Protein AF-A0A846ZZA3-F1 (afdb_monomer_lite)

Secondary structure (DSSP, 8-state):
-EEEETTTTEEEEEPP-TT-HHHHH-TTS-TT-EEEE-TTSPPPSS-S-B---

Radius of gyration: 11.47 Å; chains: 1; bounding box: 25×18×30 Å

pLDDT: mean 83.41, std 13.67, range [42.72, 93.81]

Foldseek 3Di:
DWDQDPVVQWIWDAAAQVPPVVSLVDLVHRHGFIATAHPVRDGPPDRGGPRDD

Structure (mmCIF, N/CA/C/O backbone):
data_AF-A0A846ZZA3-F1
#
_entry.id   AF-A0A846ZZA3-F1
#
loop_
_atom_site.group_PDB
_atom_site.id
_atom_site.type_symbol
_atom_site.label_atom_id
_atom_site.label_alt_id
_atom_site.label_comp_id
_atom_site.label_asym_id
_atom_site.label_entity_id
_atom_site.label_seq_id
_atom_site.pdbx_PDB_ins_code
_atom_site.Cartn_x
_atom_site.Cartn_y
_atom_site.Cartn_z
_atom_site.occupancy
_atom_site.B_iso_or_equiv
_atom_site.auth_seq_id
_atom_site.auth_comp_id
_atom_site.auth_asym_id
_atom_site.auth_atom_id
_atom_site.pdbx_PDB_model_num
ATOM 1 N N . MET A 1 1 ? 4.005 -9.575 -0.618 1.00 84.12 1 MET A N 1
ATOM 2 C CA . MET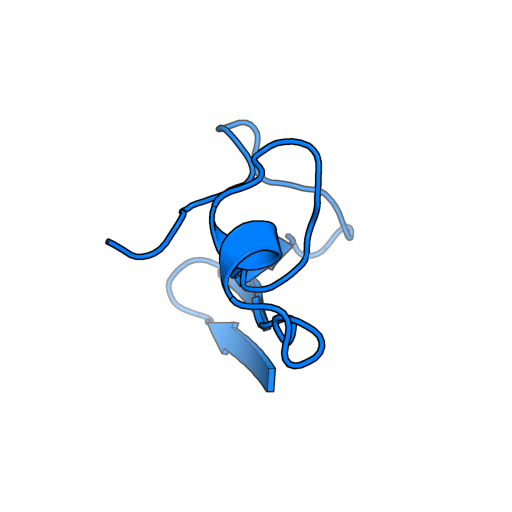 A 1 1 ? 4.060 -9.703 0.864 1.00 84.12 1 MET A CA 1
ATOM 3 C C . MET A 1 1 ? 2.647 -9.621 1.412 1.00 84.12 1 MET A C 1
ATOM 5 O O . MET A 1 1 ? 1.861 -8.865 0.859 1.00 84.12 1 MET A O 1
ATOM 9 N N . PHE A 1 2 ? 2.337 -10.347 2.488 1.00 91.81 2 PHE A N 1
ATOM 10 C CA . PHE A 1 2 ? 1.057 -10.251 3.199 1.00 91.81 2 PHE A CA 1
ATOM 11 C C . PHE A 1 2 ? 1.310 -9.861 4.655 1.00 91.81 2 PHE A C 1
ATOM 13 O O . PHE A 1 2 ? 2.114 -10.504 5.330 1.00 91.81 2 PHE A O 1
ATOM 20 N N . ARG A 1 3 ? 0.650 -8.804 5.143 1.00 92.56 3 ARG A N 1
ATOM 21 C CA . ARG A 1 3 ? 0.788 -8.342 6.530 1.00 92.56 3 ARG A CA 1
ATOM 22 C C . ARG A 1 3 ? -0.530 -7.820 7.081 1.00 92.56 3 ARG A C 1
ATOM 24 O O . ARG A 1 3 ? -1.027 -6.788 6.640 1.00 92.56 3 ARG A O 1
ATOM 31 N N . PHE A 1 4 ? -1.060 -8.500 8.092 1.00 93.12 4 PHE A N 1
ATOM 32 C CA . PHE A 1 4 ? -2.173 -7.968 8.867 1.00 93.12 4 PHE A CA 1
ATOM 33 C C . PHE A 1 4 ? -1.665 -6.931 9.867 1.00 93.12 4 PHE A C 1
ATOM 35 O O . PHE A 1 4 ? -0.654 -7.149 10.540 1.00 93.12 4 PHE A O 1
ATOM 42 N N . SER A 1 5 ? -2.366 -5.807 9.958 1.00 91.00 5 SER A N 1
ATOM 43 C CA . SER A 1 5 ? -2.086 -4.781 10.949 1.00 91.00 5 SER A CA 1
ATOM 44 C C . SER A 1 5 ? -3.292 -4.626 11.880 1.00 91.00 5 SER A C 1
ATOM 46 O O . SER A 1 5 ? -4.366 -4.214 11.442 1.00 91.00 5 SER A O 1
ATOM 48 N N . PRO A 1 6 ? -3.147 -4.962 13.173 1.00 92.50 6 PRO A N 1
ATOM 49 C CA . PRO A 1 6 ? -4.240 -4.849 14.132 1.00 92.50 6 PRO A CA 1
ATOM 50 C C . PRO A 1 6 ? -4.551 -3.396 14.520 1.00 92.50 6 PRO A C 1
ATOM 52 O O . PRO A 1 6 ? -5.629 -3.147 15.045 1.00 92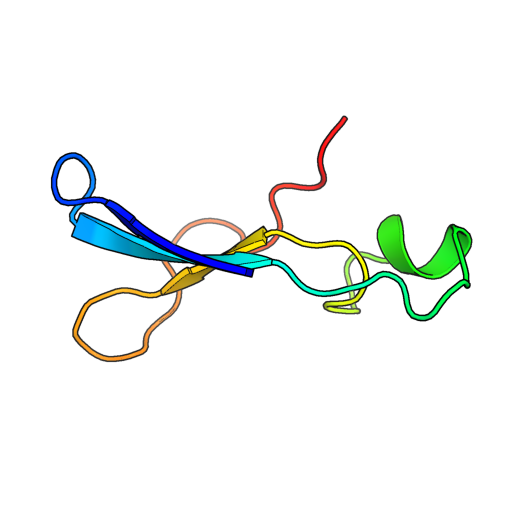.50 6 PRO A O 1
ATOM 55 N N . VAL A 1 7 ? -3.632 -2.453 14.269 1.00 93.81 7 VAL A N 1
ATOM 56 C CA . VAL A 1 7 ? -3.797 -1.033 14.629 1.00 93.81 7 VAL A CA 1
ATOM 57 C C . VAL A 1 7 ? -4.847 -0.359 13.748 1.00 93.81 7 VAL A C 1
ATOM 59 O O . VAL A 1 7 ? -5.717 0.339 14.256 1.00 93.81 7 VAL A O 1
ATOM 62 N N . ASP A 1 8 ? -4.782 -0.579 12.436 1.00 89.44 8 ASP A N 1
ATOM 63 C CA . ASP A 1 8 ? -5.736 -0.037 11.465 1.00 89.44 8 ASP A CA 1
ATOM 64 C C . ASP A 1 8 ? -6.771 -1.072 10.998 1.00 89.44 8 ASP A C 1
ATOM 66 O O . ASP A 1 8 ? -7.778 -0.694 10.411 1.00 89.44 8 ASP A O 1
ATOM 70 N N . GLY A 1 9 ? -6.573 -2.361 11.293 1.00 91.00 9 GLY A N 1
ATOM 71 C CA . GLY A 1 9 ? -7.555 -3.421 11.046 1.00 91.00 9 GLY A CA 1
ATOM 72 C C . GLY A 1 9 ? -7.584 -3.955 9.613 1.00 91.00 9 GLY A C 1
ATOM 73 O O . GLY A 1 9 ? -8.518 -4.681 9.270 1.00 91.00 9 GLY A O 1
ATOM 74 N N . TYR A 1 10 ? -6.572 -3.637 8.800 1.00 92.44 10 TYR A N 1
ATOM 75 C CA . TYR A 1 10 ? -6.484 -4.029 7.392 1.00 92.44 10 TYR A CA 1
ATOM 76 C C . TYR A 1 10 ? -5.409 -5.094 7.137 1.00 92.44 10 TYR A C 1
ATOM 78 O O . TYR A 1 10 ? -4.369 -5.171 7.805 1.00 92.44 10 TYR A O 1
ATOM 86 N N . LEU A 1 11 ? -5.646 -5.892 6.098 1.00 93.19 11 LEU A N 1
ATOM 87 C CA . LEU A 1 11 ? -4.642 -6.717 5.446 1.00 93.19 11 LEU A CA 1
ATOM 88 C C . LEU A 1 11 ? -3.923 -5.890 4.376 1.00 93.19 11 LEU A C 1
ATOM 90 O O . LEU A 1 11 ? -4.541 -5.402 3.431 1.00 93.19 11 LEU A O 1
ATOM 94 N N . HIS A 1 12 ? -2.606 -5.776 4.520 1.00 91.94 12 HIS A N 1
ATOM 95 C CA . HIS A 1 12 ? -1.731 -5.171 3.528 1.00 91.94 12 HIS A CA 1
ATOM 96 C C . HIS A 1 12 ? -1.176 -6.247 2.598 1.00 91.94 12 HIS A C 1
ATOM 98 O O . HIS A 1 12 ? -0.544 -7.206 3.057 1.00 91.94 12 HIS A O 1
ATOM 104 N N . VAL A 1 13 ? -1.384 -6.067 1.296 1.00 91.62 13 VAL A N 1
ATOM 105 C CA . VAL A 1 13 ? -0.877 -6.956 0.247 1.00 91.62 13 VAL A CA 1
ATOM 106 C C . VAL A 1 13 ? 0.032 -6.165 -0.672 1.00 91.62 13 VAL A C 1
ATOM 108 O O . VAL A 1 13 ? -0.421 -5.235 -1.329 1.00 91.62 13 VAL A O 1
ATOM 111 N N . THR A 1 14 ? 1.309 -6.529 -0.735 1.00 90.88 14 THR A N 1
ATOM 112 C CA . THR A 1 14 ? 2.233 -5.932 -1.705 1.00 90.88 14 THR A CA 1
ATOM 113 C C . THR A 1 14 ? 2.308 -6.791 -2.957 1.00 90.88 14 THR A C 1
ATOM 115 O O . THR A 1 14 ? 2.517 -8.009 -2.869 1.00 90.88 14 THR A O 1
ATOM 118 N N . THR A 1 15 ? 2.163 -6.147 -4.107 1.00 90.06 15 THR A N 1
ATOM 119 C CA . THR A 1 15 ? 2.325 -6.740 -5.433 1.00 90.06 15 THR A CA 1
ATOM 120 C C . THR A 1 15 ? 3.709 -6.406 -5.983 1.00 90.06 15 THR A C 1
ATOM 122 O O . THR A 1 15 ? 4.261 -5.336 -5.726 1.00 90.06 15 THR A O 1
ATOM 125 N N . GLY A 1 16 ? 4.298 -7.349 -6.718 1.00 89.31 16 GLY A N 1
ATOM 126 C CA . GLY A 1 16 ? 5.503 -7.070 -7.494 1.00 89.31 16 GLY A CA 1
ATOM 127 C C . GLY A 1 16 ? 5.185 -6.150 -8.671 1.00 89.31 16 GLY A C 1
ATOM 128 O O . GLY A 1 16 ? 4.032 -6.018 -9.074 1.00 89.31 16 GLY A O 1
ATOM 129 N N . ASP A 1 17 ? 6.211 -5.528 -9.229 1.00 87.50 17 ASP A N 1
ATOM 130 C CA . ASP A 1 17 ? 6.149 -4.723 -10.454 1.00 87.50 17 ASP A CA 1
ATOM 131 C C . ASP A 1 17 ? 6.389 -5.558 -11.726 1.00 87.50 17 ASP A C 1
ATOM 133 O O . ASP A 1 17 ? 6.547 -5.015 -12.813 1.00 87.50 17 ASP A O 1
ATOM 137 N N . ASN A 1 18 ? 6.432 -6.889 -11.593 1.00 88.31 18 ASN A N 1
ATOM 138 C CA . ASN A 1 18 ? 6.705 -7.835 -12.675 1.00 88.31 18 ASN A CA 1
ATOM 139 C C . ASN A 1 18 ? 8.026 -7.557 -13.427 1.00 88.31 18 ASN A C 1
ATOM 141 O O . ASN A 1 18 ? 8.133 -7.850 -14.616 1.00 88.31 18 ASN A O 1
ATOM 145 N N . HIS A 1 19 ? 9.030 -6.997 -12.734 1.00 89.25 19 HIS A N 1
ATOM 146 C CA . HIS A 1 19 ? 10.304 -6.571 -13.330 1.00 89.25 19 HIS A CA 1
ATOM 147 C C . HIS A 1 19 ? 10.145 -5.498 -14.427 1.00 89.25 19 HIS A C 1
ATOM 149 O O . HIS A 1 19 ? 11.021 -5.314 -15.269 1.00 89.25 19 HIS A O 1
ATOM 155 N N . ASP A 1 20 ? 9.028 -4.772 -14.412 1.00 89.00 20 ASP A N 1
ATOM 156 C CA . ASP A 1 20 ? 8.696 -3.712 -15.355 1.00 89.00 20 ASP A CA 1
ATOM 157 C C . ASP A 1 20 ? 8.355 -2.445 -14.558 1.00 89.00 20 ASP A C 1
ATOM 159 O O . ASP A 1 20 ? 7.215 -2.188 -14.162 1.00 89.00 20 ASP A O 1
ATOM 163 N N . GLY A 1 21 ? 9.398 -1.657 -14.277 1.00 84.50 21 GLY A N 1
ATOM 164 C CA . GLY A 1 21 ? 9.321 -0.456 -13.438 1.00 84.50 21 GLY A CA 1
ATOM 165 C C . GLY A 1 21 ? 8.186 0.518 -13.804 1.00 84.50 21 GLY A C 1
ATOM 166 O O . GLY A 1 21 ? 7.481 0.976 -12.899 1.00 84.50 21 GLY A O 1
ATOM 167 N N . PRO A 1 22 ? 7.941 0.824 -15.095 1.00 89.31 22 PRO A N 1
ATOM 168 C CA . PRO A 1 22 ? 6.797 1.626 -15.534 1.00 89.31 22 PRO A CA 1
ATOM 169 C C . PRO A 1 22 ? 5.422 1.169 -15.022 1.00 89.31 22 PRO A C 1
ATOM 171 O O . PRO A 1 22 ? 4.552 2.014 -14.789 1.00 89.31 22 PRO A O 1
ATOM 174 N N . LEU A 1 23 ? 5.199 -0.133 -14.804 1.00 85.19 23 LEU A N 1
ATOM 175 C CA . LEU A 1 23 ? 3.902 -0.637 -14.335 1.00 85.19 23 LEU A CA 1
ATOM 176 C C . LEU A 1 23 ? 3.565 -0.160 -12.919 1.00 85.19 23 LEU A C 1
ATOM 178 O O . LEU A 1 23 ? 2.393 0.063 -12.609 1.00 85.19 23 LEU A O 1
ATOM 182 N N . SER A 1 24 ? 4.585 0.099 -12.099 1.00 82.88 24 SER A N 1
ATOM 183 C CA . SER A 1 24 ? 4.425 0.648 -10.751 1.00 82.88 24 SER A CA 1
ATOM 184 C C . SER A 1 24 ? 3.821 2.060 -10.743 1.00 82.88 24 SER A C 1
ATOM 186 O O . SER A 1 24 ? 3.123 2.431 -9.803 1.00 82.88 24 SER A O 1
ATOM 188 N N . GLN A 1 25 ? 3.977 2.835 -11.820 1.00 87.56 25 GLN A N 1
ATOM 189 C CA . GLN A 1 25 ? 3.393 4.182 -11.937 1.00 87.56 25 GLN A CA 1
ATOM 190 C C . GLN A 1 25 ? 2.009 4.184 -12.598 1.00 87.56 25 GLN A C 1
ATOM 192 O O . GLN A 1 25 ? 1.296 5.187 -12.573 1.00 87.5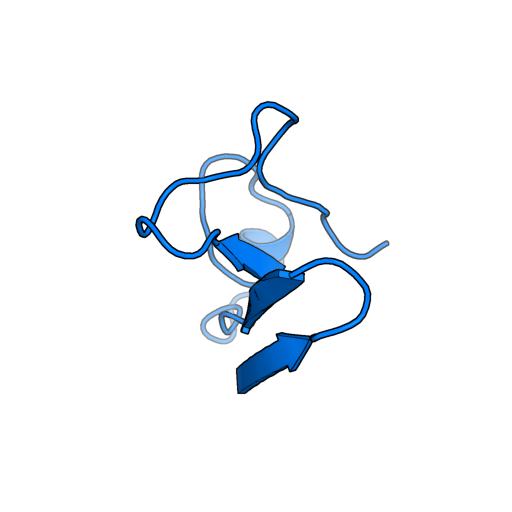6 25 GLN A O 1
ATOM 197 N N . ASN A 1 26 ? 1.589 3.057 -13.175 1.00 86.06 26 ASN A N 1
ATOM 198 C CA . ASN A 1 26 ? 0.279 2.949 -13.796 1.00 86.06 26 ASN A CA 1
ATOM 199 C C . ASN A 1 26 ? -0.810 2.814 -12.716 1.00 86.06 26 ASN A C 1
ATOM 201 O O . ASN A 1 26 ? -0.829 1.846 -11.955 1.00 86.06 26 ASN A O 1
ATOM 205 N N . LEU A 1 27 ? -1.721 3.790 -12.656 1.00 84.75 27 LEU A N 1
ATOM 206 C CA . LEU A 1 27 ? -2.828 3.838 -11.689 1.00 84.75 27 LEU A CA 1
ATOM 207 C C . LEU A 1 27 ? -3.985 2.886 -12.030 1.00 84.75 27 LEU A C 1
ATOM 209 O O . LEU A 1 27 ? -4.818 2.609 -11.175 1.00 84.75 27 LEU A O 1
ATOM 213 N N . GLN A 1 28 ? -4.046 2.391 -13.269 1.00 87.50 28 GLN A N 1
ATOM 214 C CA . GLN A 1 28 ? -5.044 1.414 -13.721 1.00 87.50 28 GLN A CA 1
ATOM 215 C C . GLN A 1 28 ? -4.579 -0.033 -13.498 1.00 87.50 28 GLN A C 1
ATOM 217 O O . GLN A 1 28 ? -5.302 -0.975 -13.817 1.00 87.50 28 GLN A O 1
ATOM 222 N N . ARG A 1 29 ? -3.359 -0.223 -12.981 1.00 85.94 29 ARG A N 1
ATOM 223 C CA . ARG A 1 29 ? -2.755 -1.531 -12.731 1.00 85.94 29 ARG A CA 1
ATOM 224 C C . ARG A 1 29 ? -2.364 -1.673 -11.270 1.00 85.94 29 ARG A C 1
ATOM 226 O O . ARG A 1 29 ? -2.023 -0.706 -10.592 1.00 85.94 29 ARG A O 1
ATOM 233 N N . LEU A 1 30 ? -2.395 -2.915 -10.802 1.00 88.38 30 LEU A N 1
ATOM 234 C CA . LEU A 1 30 ? -2.043 -3.251 -9.428 1.00 88.38 30 LEU A CA 1
ATOM 235 C C . LEU A 1 30 ? -0.561 -3.568 -9.260 1.00 88.38 30 LEU A C 1
ATOM 237 O O . LEU A 1 30 ? -0.148 -3.796 -8.135 1.00 88.38 30 LEU A O 1
ATOM 241 N N . ASP A 1 31 ? 0.233 -3.601 -10.327 1.00 89.75 31 ASP A N 1
ATOM 242 C CA . ASP A 1 31 ? 1.667 -3.881 -10.262 1.00 89.75 31 ASP A CA 1
ATOM 243 C C . ASP A 1 31 ? 2.399 -2.809 -9.428 1.00 89.75 31 ASP A C 1
ATOM 245 O O . ASP A 1 31 ? 2.112 -1.612 -9.540 1.00 89.75 31 ASP A O 1
ATOM 249 N N . GLY A 1 32 ? 3.317 -3.246 -8.561 1.00 89.56 32 GLY A N 1
ATOM 250 C CA . GLY A 1 32 ? 4.133 -2.374 -7.705 1.00 89.56 32 GLY A CA 1
ATOM 251 C C . GLY A 1 32 ? 3.359 -1.591 -6.633 1.00 89.56 32 GLY A C 1
ATOM 252 O O . GLY A 1 32 ? 3.805 -0.526 -6.213 1.00 89.56 32 GLY A O 1
ATOM 253 N N . LYS A 1 33 ? 2.188 -2.072 -6.195 1.00 89.62 33 LYS A N 1
ATOM 254 C CA . LYS A 1 33 ? 1.304 -1.380 -5.239 1.00 89.62 33 LYS A CA 1
ATOM 255 C C . LYS A 1 33 ? 1.215 -2.089 -3.894 1.00 89.62 33 LYS A C 1
ATOM 257 O O . LYS A 1 33 ? 1.553 -3.262 -3.732 1.00 89.62 33 LYS A O 1
ATOM 262 N N . VAL A 1 34 ? 0.679 -1.356 -2.922 1.00 90.56 34 VAL A N 1
ATOM 263 C CA . VAL A 1 34 ? 0.242 -1.898 -1.637 1.00 90.56 34 VAL A CA 1
ATOM 264 C C . VAL A 1 34 ? -1.273 -1.780 -1.548 1.00 90.56 34 VAL A C 1
ATOM 266 O O . VAL A 1 34 ? -1.818 -0.683 -1.451 1.00 90.56 34 VAL A O 1
ATOM 269 N N . LEU A 1 35 ? -1.954 -2.921 -1.580 1.00 90.38 35 LEU A N 1
ATOM 270 C CA . LEU A 1 35 ? -3.399 -3.009 -1.414 1.00 90.38 35 LEU A CA 1
ATOM 271 C C . LEU A 1 35 ? -3.742 -3.073 0.069 1.00 90.38 35 LEU A C 1
ATOM 273 O O . LEU A 1 35 ? -3.054 -3.742 0.842 1.00 90.38 35 LEU A O 1
ATOM 277 N N . ARG A 1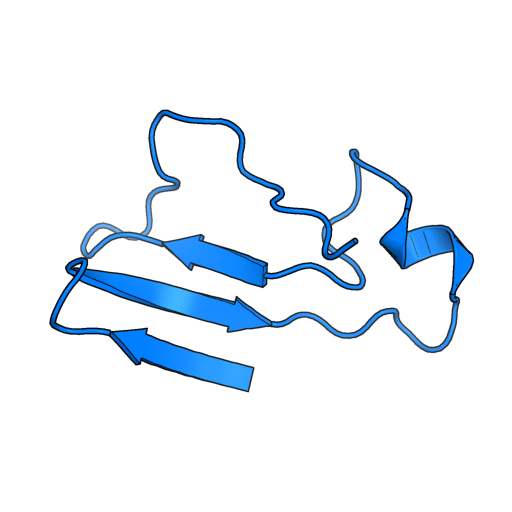 36 ? -4.834 -2.410 0.443 1.00 91.62 36 ARG A N 1
ATOM 278 C CA . ARG A 1 36 ? -5.438 -2.483 1.775 1.00 91.62 36 ARG A CA 1
ATOM 279 C C . ARG A 1 36 ? -6.800 -3.142 1.639 1.00 91.62 36 ARG A C 1
ATOM 281 O O . ARG A 1 36 ? -7.592 -2.727 0.798 1.00 91.62 36 ARG A O 1
ATOM 288 N N . ILE A 1 37 ? -7.039 -4.169 2.440 1.00 91.31 37 ILE A N 1
ATOM 289 C CA . ILE A 1 37 ? -8.246 -4.995 2.369 1.00 91.31 37 ILE A CA 1
ATOM 290 C C . ILE A 1 37 ? -8.805 -5.137 3.782 1.00 91.31 37 ILE A C 1
ATOM 292 O O . ILE A 1 37 ? -8.048 -5.419 4.715 1.00 91.31 37 ILE A O 1
ATOM 296 N N . ASP A 1 38 ? -10.097 -4.882 3.961 1.00 91.44 38 ASP A N 1
ATOM 297 C CA . ASP A 1 38 ? -10.763 -5.051 5.253 1.00 91.44 38 ASP A CA 1
ATOM 298 C C . ASP A 1 38 ? -11.068 -6.533 5.563 1.00 91.44 38 ASP A C 1
ATOM 300 O O . ASP A 1 38 ? -10.688 -7.448 4.829 1.00 91.44 38 ASP A O 1
ATOM 304 N N . ARG A 1 39 ? -11.755 -6.785 6.683 1.00 89.69 39 ARG A N 1
ATOM 305 C CA . ARG A 1 39 ? -12.116 -8.146 7.116 1.00 89.69 39 ARG A CA 1
ATOM 306 C C . ARG A 1 39 ? -13.141 -8.832 6.210 1.00 89.69 39 ARG A C 1
ATOM 308 O O . ARG A 1 39 ? -13.199 -10.058 6.214 1.00 89.69 39 ARG A O 1
ATOM 315 N N . ASP A 1 40 ? -13.898 -8.059 5.439 1.00 91.75 40 ASP A N 1
ATOM 316 C CA . ASP A 1 40 ? -14.912 -8.543 4.504 1.00 91.75 40 ASP A CA 1
ATOM 317 C C . ASP A 1 40 ? -14.349 -8.697 3.078 1.00 91.75 40 ASP A C 1
ATOM 319 O O . ASP A 1 40 ? -15.091 -8.990 2.138 1.00 91.75 40 ASP A O 1
ATOM 323 N N . GLY A 1 41 ? -13.039 -8.499 2.893 1.00 89.00 41 GLY A N 1
ATOM 324 C CA . GLY A 1 41 ? -12.388 -8.594 1.588 1.00 89.00 41 GLY A CA 1
ATOM 325 C C . GLY A 1 41 ? -12.593 -7.358 0.713 1.00 89.00 41 GLY A C 1
ATOM 326 O O . GLY A 1 41 ? -12.363 -7.420 -0.497 1.00 89.00 41 GLY A O 1
ATOM 327 N N . ARG A 1 42 ? -13.043 -6.239 1.288 1.00 90.12 42 ARG A N 1
ATOM 328 C CA . ARG A 1 42 ? -13.369 -5.025 0.545 1.00 90.12 42 ARG A CA 1
ATOM 329 C C . ARG A 1 42 ? -12.237 -4.007 0.587 1.00 90.12 42 ARG A C 1
ATOM 331 O O . ARG A 1 42 ? -11.468 -3.940 1.551 1.00 90.12 42 ARG A O 1
ATOM 338 N N . PRO A 1 43 ? -12.140 -3.187 -0.467 1.00 85.19 43 PRO A N 1
ATOM 339 C CA . PRO A 1 43 ? -11.272 -2.029 -0.454 1.00 85.19 43 PRO A CA 1
ATOM 340 C C . PRO A 1 43 ? -11.761 -0.969 0.550 1.00 85.19 43 PRO A C 1
ATOM 342 O O . PRO A 1 43 ? -12.972 -0.835 0.745 1.00 85.19 43 PRO A O 1
ATOM 345 N N . PRO A 1 44 ? -10.867 -0.152 1.136 1.00 81.12 44 PRO A N 1
ATOM 346 C CA . PRO A 1 44 ? -11.282 1.061 1.826 1.00 81.12 44 PRO A CA 1
ATOM 347 C C . PRO A 1 44 ? -12.042 1.993 0.870 1.00 81.12 44 PRO A C 1
ATOM 349 O O . PRO A 1 44 ? -11.793 2.026 -0.332 1.00 81.12 44 PRO A O 1
ATOM 352 N N . SER A 1 45 ? -12.945 2.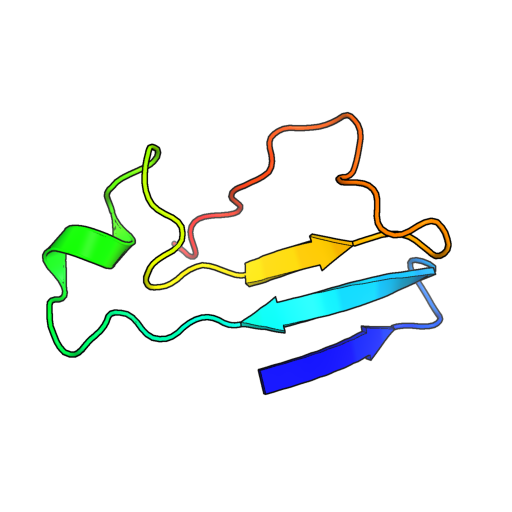800 1.418 1.00 74.12 45 SER A N 1
ATOM 353 C CA . SER A 1 45 ? -13.773 3.761 0.674 1.00 74.12 45 SER A CA 1
ATOM 354 C C . SER A 1 45 ? -12.995 4.947 0.071 1.00 74.12 45 SER A C 1
ATOM 356 O O . SER A 1 45 ? -13.574 5.752 -0.654 1.00 74.12 45 SER A O 1
ATOM 358 N N . ALA A 1 46 ? -11.689 5.049 0.336 1.00 61.31 46 ALA A N 1
ATOM 359 C CA . ALA A 1 46 ? -10.761 6.043 -0.210 1.00 61.31 46 ALA A CA 1
ATOM 360 C C . ALA A 1 46 ? -9.834 5.402 -1.270 1.00 61.31 46 ALA A C 1
ATOM 362 O O . ALA A 1 46 ? -9.638 4.185 -1.232 1.00 61.31 46 ALA A O 1
ATOM 363 N N . PRO A 1 47 ? -9.267 6.176 -2.223 1.00 54.72 47 PRO A N 1
ATOM 364 C CA . PRO A 1 47 ? -8.617 5.622 -3.408 1.00 54.72 47 PRO A CA 1
ATOM 365 C C . PRO A 1 47 ? -7.532 4.589 -3.089 1.00 54.72 47 PRO A C 1
ATOM 367 O O . PRO A 1 47 ? -6.667 4.760 -2.233 1.00 54.72 47 PRO A O 1
ATOM 370 N N . LEU A 1 48 ? -7.631 3.500 -3.844 1.00 60.28 48 LEU A N 1
ATOM 371 C CA . LEU A 1 48 ? -7.087 2.171 -3.585 1.00 60.28 48 LEU A CA 1
ATOM 372 C C . LEU A 1 48 ? -5.602 1.967 -3.886 1.00 60.28 48 LEU A C 1
ATOM 374 O O . LEU A 1 48 ? -5.081 0.864 -3.730 1.00 60.28 48 LEU A O 1
ATOM 378 N N . CYS A 1 49 ? -4.920 3.012 -4.332 1.00 52.56 49 CYS A N 1
ATOM 379 C CA . CYS A 1 49 ? -3.518 2.958 -4.701 1.00 52.56 49 CYS A CA 1
ATOM 380 C C . CYS A 1 49 ? -2.782 4.066 -3.969 1.00 52.56 49 CYS A C 1
ATOM 382 O O . CYS A 1 49 ? -2.715 5.199 -4.438 1.00 52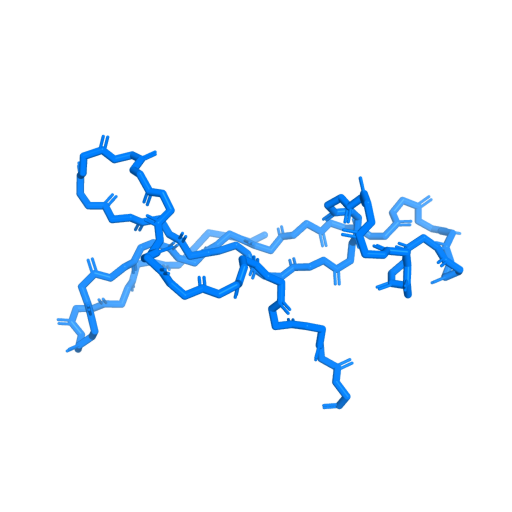.56 49 CYS A O 1
ATOM 384 N N . ILE A 1 50 ? -2.192 3.723 -2.828 1.00 56.91 50 ILE A N 1
ATOM 385 C CA . ILE A 1 50 ? -1.090 4.514 -2.296 1.00 56.91 50 ILE A CA 1
ATOM 386 C C . ILE A 1 50 ? 0.119 4.085 -3.126 1.00 56.91 50 ILE A C 1
ATOM 388 O O . ILE A 1 50 ? 0.764 3.077 -2.840 1.00 56.91 50 ILE A O 1
ATOM 392 N N . GLY A 1 51 ? 0.340 4.783 -4.243 1.00 47.03 51 GLY A N 1
ATOM 393 C CA . GLY A 1 51 ? 1.623 4.729 -4.928 1.00 47.03 51 GLY A CA 1
ATOM 394 C C . GLY A 1 51 ? 2.672 5.206 -3.934 1.00 47.03 51 GLY A C 1
ATOM 395 O O . GLY A 1 51 ? 2.557 6.320 -3.426 1.00 47.03 51 GLY A O 1
ATOM 396 N N . LEU A 1 52 ? 3.627 4.342 -3.594 1.00 42.72 52 LEU A N 1
ATOM 397 C CA . LEU A 1 52 ? 4.822 4.778 -2.885 1.00 42.72 52 LEU A CA 1
ATOM 398 C C . LEU A 1 52 ? 5.524 5.804 -3.789 1.00 42.72 52 LEU A C 1
ATOM 400 O O . LEU A 1 52 ? 6.064 5.438 -4.834 1.00 42.72 52 LEU A O 1
ATOM 404 N N . LEU A 1 53 ? 5.461 7.075 -3.395 1.00 45.09 53 LEU A N 1
ATOM 405 C CA . LEU A 1 53 ? 6.590 7.987 -3.541 1.00 45.09 53 LEU A CA 1
ATOM 406 C C . LEU A 1 53 ? 7.515 7.766 -2.343 1.00 45.09 53 LEU A C 1
ATOM 408 O O . LEU A 1 53 ? 6.974 7.578 -1.226 1.00 45.09 53 LEU A O 1
#

Sequence (53 aa):
MFRFSPVDGYLHVTTGDNHDGPLSQNLQRLDGKVLRIDRDGRPPSAPLCIGLL